Protein AF-A0A162GD50-F1 (afdb_monomer_lite)

Secondary structure (DSSP, 8-state):
--------------------TTHHHHHHHHHHHHHHHH-TT-EEEEEEE-----TTSEEEEEEEEEETTEEEEEEEEEETTT--B---EE-

pLDDT: mean 76.13, std 15.55, range [39.69, 90.25]

Organism: Bdellovibrio bacteriovorus (NCBI:txid959)

Sequence (91 aa):
MKWIIASTLLLSPLFSFAQNKCEAEAVGYAREYMDENYGSNSSPSNIYGSGVVDAKGVISYGIEFVLAGGESIVVVPMMFSDCDLLDIQGY

Radius of gyration: 18.7 Å; chains: 1; bounding box: 31×64×34 Å

Structure (mmCIF, N/CA/C/O backbone):
data_AF-A0A162GD50-F1
#
_entry.id   AF-A0A162GD50-F1
#
loop_
_atom_site.group_PDB
_atom_site.id
_atom_site.type_symbol
_atom_site.label_atom_id
_atom_site.label_alt_id
_atom_site.label_comp_id
_atom_site.label_asym_id
_atom_site.label_entity_id
_atom_site.label_seq_id
_atom_site.pdbx_PDB_ins_code
_atom_site.Cartn_x
_atom_site.Cartn_y
_atom_site.Cartn_z
_atom_site.occupancy
_atom_site.B_iso_or_equiv
_atom_site.auth_seq_id
_atom_site.auth_comp_id
_atom_site.auth_asym_id
_atom_site.auth_atom_id
_atom_site.pdbx_PDB_model_num
ATOM 1 N N . MET A 1 1 ? 12.338 55.792 14.366 1.00 45.16 1 MET A N 1
ATOM 2 C CA . MET A 1 1 ? 11.620 54.554 14.737 1.00 45.16 1 MET A CA 1
ATOM 3 C C . MET A 1 1 ? 11.075 53.937 13.456 1.00 45.16 1 MET A C 1
ATOM 5 O O . MET A 1 1 ? 10.220 54.551 12.835 1.00 45.16 1 MET A O 1
ATOM 9 N N . LYS A 1 2 ? 11.632 52.814 12.992 1.00 39.69 2 LYS A N 1
ATOM 10 C CA . LYS A 1 2 ? 11.139 52.081 11.815 1.00 39.69 2 LYS A CA 1
ATOM 11 C C . LYS A 1 2 ? 10.732 50.691 12.291 1.00 39.69 2 LYS A C 1
ATOM 13 O O . LYS A 1 2 ? 11.597 49.888 12.616 1.00 39.69 2 LYS A O 1
ATOM 18 N N . TRP A 1 3 ? 9.429 50.456 12.389 1.00 40.91 3 TRP A N 1
ATOM 19 C CA . TRP A 1 3 ? 8.869 49.136 12.649 1.00 40.91 3 TRP A CA 1
ATOM 20 C C . TRP A 1 3 ? 8.824 48.391 11.317 1.00 40.91 3 TRP A C 1
ATOM 22 O O . TRP A 1 3 ? 8.064 48.756 10.424 1.00 40.91 3 TRP A O 1
ATOM 32 N N . ILE A 1 4 ? 9.696 47.399 11.159 1.00 56.16 4 ILE A N 1
ATOM 33 C CA . ILE A 1 4 ? 9.633 46.452 10.047 1.00 56.16 4 ILE A CA 1
ATOM 34 C C . ILE A 1 4 ? 8.621 45.391 10.470 1.00 56.16 4 ILE A C 1
ATOM 36 O O . ILE A 1 4 ? 8.906 44.571 11.339 1.00 56.16 4 ILE A O 1
ATOM 40 N N . ILE A 1 5 ? 7.420 45.441 9.898 1.00 60.22 5 ILE A N 1
ATOM 41 C CA . ILE A 1 5 ? 6.436 44.369 10.044 1.00 60.22 5 ILE A CA 1
ATOM 42 C C . ILE A 1 5 ? 6.895 43.239 9.124 1.00 60.22 5 ILE A C 1
ATOM 44 O O . ILE A 1 5 ? 6.701 43.287 7.910 1.00 60.22 5 ILE A O 1
ATOM 48 N N . ALA A 1 6 ? 7.550 42.239 9.709 1.00 54.38 6 ALA A N 1
ATOM 49 C CA . ALA A 1 6 ? 7.760 40.952 9.071 1.00 54.38 6 ALA A CA 1
ATOM 50 C C . ALA A 1 6 ? 6.386 40.295 8.875 1.00 54.38 6 ALA A C 1
ATOM 52 O O . ALA A 1 6 ? 5.800 39.774 9.819 1.00 54.38 6 ALA A O 1
ATOM 53 N N . SER A 1 7 ? 5.848 40.365 7.657 1.00 51.16 7 SER A N 1
ATOM 54 C CA . SER A 1 7 ? 4.691 39.556 7.272 1.00 51.16 7 SER A CA 1
ATOM 55 C C . SER A 1 7 ? 5.187 38.160 6.927 1.00 51.16 7 SER A C 1
ATOM 57 O O . SER A 1 7 ? 5.489 37.843 5.779 1.00 51.16 7 SER A O 1
ATOM 59 N N . THR A 1 8 ? 5.314 37.332 7.958 1.00 56.97 8 THR A N 1
ATOM 60 C CA . THR A 1 8 ? 5.251 35.881 7.840 1.00 56.97 8 THR A CA 1
ATOM 61 C C . THR A 1 8 ? 3.908 35.520 7.214 1.00 56.97 8 THR A C 1
ATOM 63 O O . THR A 1 8 ? 2.886 35.464 7.895 1.00 56.97 8 THR A O 1
ATOM 66 N N . LEU A 1 9 ? 3.905 35.256 5.907 1.00 53.19 9 LEU A N 1
ATOM 67 C CA . LEU A 1 9 ? 2.849 34.476 5.263 1.00 53.19 9 LEU A CA 1
ATOM 68 C C . LEU A 1 9 ? 3.008 33.017 5.711 1.00 53.19 9 LEU A C 1
ATOM 70 O O . LEU A 1 9 ? 3.515 32.155 5.002 1.00 53.19 9 LEU A O 1
ATOM 74 N N . LEU A 1 10 ? 2.635 32.793 6.968 1.00 58.91 10 LEU A N 1
ATOM 75 C CA . LEU A 1 10 ? 2.190 31.515 7.484 1.00 58.91 10 LEU A CA 1
ATOM 76 C C . LEU A 1 10 ? 0.848 31.180 6.830 1.00 58.91 10 LEU A C 1
ATOM 78 O O . LEU A 1 10 ? 0.025 32.070 6.625 1.00 58.91 10 LEU A O 1
ATOM 82 N N . LEU A 1 11 ? 0.637 29.877 6.641 1.00 54.75 11 LEU A N 1
ATOM 83 C CA . LEU A 1 11 ? -0.631 29.208 6.346 1.00 54.75 11 LEU A CA 1
ATOM 84 C C . LEU A 1 11 ? -0.970 29.067 4.858 1.00 54.75 11 LEU A C 1
ATOM 86 O O . LEU A 1 11 ? -1.880 29.700 4.334 1.00 54.75 11 LEU A O 1
ATOM 90 N N . SER A 1 12 ? -0.370 28.051 4.242 1.00 44.22 12 SER A N 1
ATOM 91 C CA . SER A 1 12 ? -1.090 27.215 3.279 1.00 44.22 12 SER A CA 1
ATOM 92 C C . SER A 1 12 ? -1.526 25.895 3.937 1.00 44.22 12 SER A C 1
ATOM 94 O O . SER A 1 12 ? -0.806 24.905 3.822 1.00 44.22 12 SER A O 1
ATOM 96 N N . PRO A 1 13 ? -2.690 25.831 4.614 1.00 50.69 13 PRO A N 1
ATOM 97 C CA . PRO A 1 13 ? -3.363 24.586 4.945 1.00 50.69 13 PRO A CA 1
ATOM 98 C C . PRO A 1 13 ? -4.497 24.388 3.932 1.00 50.69 13 PRO A C 1
ATOM 100 O O . PRO A 1 13 ? -5.664 24.517 4.281 1.00 50.69 13 PRO A O 1
ATOM 103 N N . LEU A 1 14 ? -4.186 24.206 2.646 1.00 48.03 14 LEU A N 1
ATOM 104 C CA . LEU A 1 14 ? -5.232 24.184 1.609 1.00 48.03 14 LEU A CA 1
ATOM 105 C C . LEU A 1 14 ? -5.100 23.052 0.595 1.00 48.03 14 LEU A C 1
ATOM 107 O O . LEU A 1 14 ? -5.615 23.181 -0.500 1.00 48.03 14 LEU A O 1
ATOM 111 N N . PHE A 1 15 ? -4.487 21.930 0.972 1.00 43.03 15 PHE A N 1
ATOM 112 C CA . PHE A 1 15 ? -4.758 20.634 0.336 1.00 43.03 15 PHE A CA 1
ATOM 113 C C . PHE A 1 15 ? -4.620 19.503 1.361 1.00 43.03 15 PHE A C 1
ATOM 115 O O . PHE A 1 15 ? -3.932 18.515 1.143 1.00 43.03 15 PHE A O 1
ATOM 122 N N . SER A 1 16 ? -5.290 19.647 2.507 1.00 40.59 16 SER A N 1
ATOM 123 C CA . SER A 1 16 ? -5.662 18.482 3.311 1.00 40.59 16 SER A CA 1
ATOM 124 C C . SER A 1 16 ? -6.939 17.911 2.697 1.00 40.59 16 SER A C 1
ATOM 126 O O . SER A 1 16 ? -8.042 18.130 3.196 1.00 40.59 16 SER A O 1
ATOM 128 N N . PHE A 1 17 ? -6.801 17.192 1.579 1.00 44.88 17 PHE A N 1
ATOM 129 C CA . PHE A 1 17 ? -7.724 16.081 1.367 1.00 44.88 17 PHE A CA 1
ATOM 130 C C . PHE A 1 17 ? -7.573 15.189 2.597 1.00 44.88 17 PHE A C 1
ATOM 132 O O . PHE A 1 17 ? -6.469 15.076 3.131 1.00 44.88 17 PHE A O 1
ATOM 139 N N . ALA A 1 18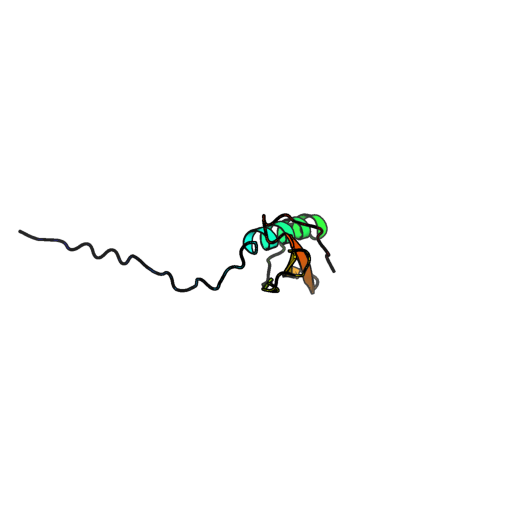 ? -8.670 14.660 3.123 1.00 43.53 18 ALA A N 1
ATOM 140 C CA . ALA A 1 18 ? -8.627 13.746 4.249 1.00 43.53 18 ALA A CA 1
ATOM 141 C C . ALA A 1 18 ? -7.754 12.538 3.865 1.00 43.53 18 ALA A C 1
ATOM 143 O O . ALA A 1 18 ? -8.266 11.587 3.287 1.00 43.53 18 ALA A O 1
ATOM 144 N N . GLN A 1 19 ? -6.443 12.604 4.130 1.00 53.38 19 GLN A N 1
ATOM 145 C CA . GLN A 1 19 ? -5.566 11.446 4.068 1.00 53.38 19 GLN A CA 1
ATOM 146 C C . GLN A 1 19 ? -6.160 10.487 5.080 1.00 53.38 19 GLN A C 1
ATOM 148 O O . GLN A 1 19 ? -6.208 10.783 6.280 1.00 53.38 19 GLN A O 1
ATOM 153 N N . ASN A 1 20 ? -6.754 9.408 4.577 1.00 68.38 20 ASN A N 1
ATOM 154 C CA . ASN A 1 20 ? -7.363 8.422 5.448 1.00 68.38 20 ASN A CA 1
ATOM 155 C C . ASN A 1 20 ? -6.272 7.950 6.415 1.00 68.38 20 ASN A C 1
ATOM 157 O O . ASN A 1 20 ? -5.128 7.791 6.005 1.00 68.38 20 ASN A O 1
ATOM 161 N N . LYS A 1 21 ? -6.620 7.756 7.689 1.00 76.81 21 LYS A N 1
ATOM 162 C CA . LYS A 1 21 ? -5.691 7.563 8.818 1.00 76.81 21 LYS A CA 1
ATOM 163 C C . LYS A 1 21 ? -4.461 6.677 8.538 1.00 76.81 21 LYS A C 1
ATOM 165 O O . LYS A 1 21 ? -3.419 6.959 9.108 1.00 76.81 21 LYS A O 1
ATOM 170 N N . CYS A 1 22 ? -4.604 5.650 7.700 1.00 86.88 22 CYS A N 1
ATOM 171 C CA . CYS A 1 22 ? -3.581 4.648 7.395 1.00 86.88 22 CYS A CA 1
ATOM 172 C C . CYS A 1 22 ? -3.052 4.704 5.949 1.00 86.88 22 CYS A C 1
ATOM 174 O O . CYS A 1 22 ? -2.454 3.751 5.464 1.00 86.88 22 CYS A O 1
ATOM 176 N N . GLU A 1 23 ? -3.349 5.770 5.202 1.00 86.12 23 GLU A N 1
ATOM 177 C CA . GLU A 1 23 ? -3.065 5.854 3.765 1.00 86.12 23 GLU A CA 1
ATOM 178 C C . GLU A 1 23 ? -1.563 5.887 3.477 1.00 86.12 23 GLU A C 1
ATOM 180 O O . GLU A 1 23 ? -1.101 5.230 2.547 1.00 86.12 23 GLU A 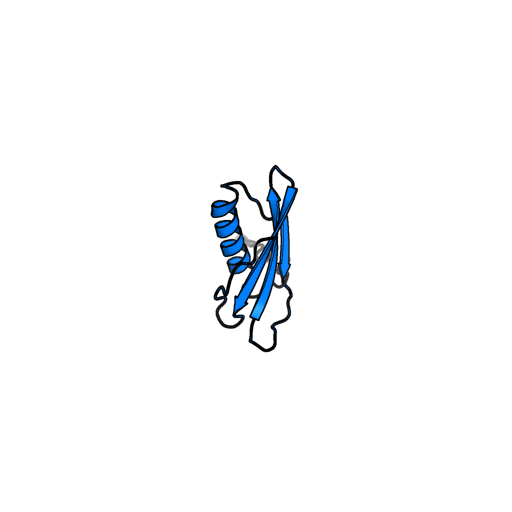O 1
ATOM 185 N N . ALA A 1 24 ? -0.795 6.621 4.285 1.00 86.56 24 ALA A N 1
ATOM 186 C CA . ALA A 1 24 ? 0.652 6.717 4.120 1.00 86.56 24 ALA A CA 1
ATOM 187 C C . ALA A 1 24 ? 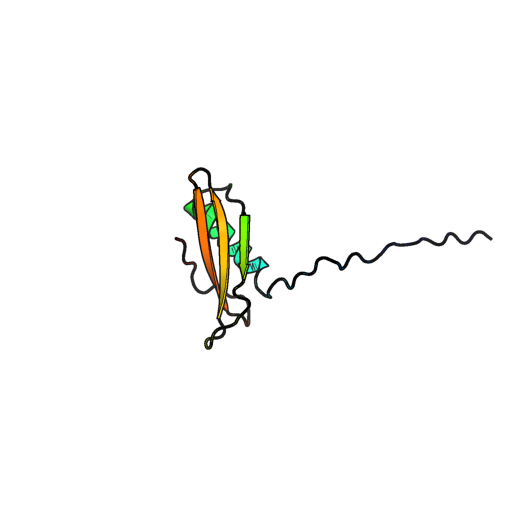1.329 5.358 4.353 1.00 86.56 24 ALA A C 1
ATOM 189 O O . ALA A 1 24 ? 2.203 4.958 3.585 1.00 86.56 24 ALA A O 1
ATOM 190 N N . GLU A 1 25 ? 0.882 4.634 5.376 1.00 89.75 25 GLU A N 1
ATOM 191 C CA . GLU A 1 25 ? 1.321 3.283 5.700 1.00 89.75 25 GLU A CA 1
ATOM 192 C C . GLU A 1 25 ? 0.929 2.298 4.591 1.00 89.75 25 GLU A C 1
ATOM 194 O O . GLU A 1 25 ? 1.778 1.538 4.129 1.00 89.75 25 GLU A O 1
ATOM 199 N N . ALA A 1 26 ? -0.309 2.362 4.086 1.00 89.12 26 ALA A N 1
ATOM 200 C CA . ALA A 1 26 ? -0.759 1.538 2.962 1.00 89.12 26 ALA A CA 1
ATOM 201 C C . ALA A 1 26 ? 0.120 1.718 1.717 1.00 89.12 26 ALA A C 1
ATOM 203 O O . ALA A 1 26 ? 0.509 0.739 1.082 1.00 89.12 26 ALA A O 1
ATOM 204 N N . VAL A 1 27 ? 0.461 2.965 1.379 1.00 88.94 27 VAL A N 1
ATOM 205 C CA . VAL A 1 27 ? 1.360 3.275 0.257 1.00 88.94 27 VAL A CA 1
ATOM 206 C C . VAL A 1 27 ? 2.768 2.740 0.514 1.00 88.94 27 VAL A C 1
ATOM 208 O O . VAL A 1 27 ? 3.393 2.221 -0.410 1.00 88.94 27 VAL A O 1
ATOM 211 N N . GLY A 1 28 ? 3.260 2.842 1.752 1.00 89.25 28 GLY A N 1
ATOM 212 C CA . GLY A 1 28 ? 4.547 2.281 2.165 1.00 89.25 28 GLY A CA 1
ATOM 213 C C . GLY A 1 28 ? 4.606 0.771 1.943 1.00 89.25 28 GLY A C 1
ATOM 214 O O . GLY A 1 28 ? 5.464 0.300 1.199 1.00 89.25 28 GLY A O 1
ATOM 215 N N . TYR A 1 29 ? 3.636 0.036 2.490 1.00 90.25 29 TYR A N 1
ATOM 216 C CA . TYR A 1 29 ? 3.539 -1.416 2.330 1.00 90.25 29 TYR A CA 1
ATOM 217 C C . TYR A 1 29 ? 3.387 -1.843 0.871 1.00 90.25 29 TYR A C 1
ATOM 219 O O . TYR A 1 29 ? 4.040 -2.784 0.424 1.00 90.25 29 TYR A O 1
ATOM 227 N N . ALA A 1 30 ? 2.558 -1.136 0.100 1.00 89.56 30 ALA A N 1
ATOM 228 C CA . ALA A 1 30 ? 2.392 -1.432 -1.315 1.00 89.56 30 ALA A CA 1
ATOM 229 C C . ALA A 1 30 ? 3.697 -1.230 -2.090 1.00 89.56 30 ALA A C 1
ATOM 231 O O . ALA A 1 30 ? 4.044 -2.045 -2.936 1.00 89.56 30 ALA A O 1
ATOM 232 N N . ARG A 1 31 ? 4.447 -0.168 -1.784 1.00 87.50 31 ARG A N 1
ATOM 233 C CA . ARG A 1 31 ? 5.738 0.091 -2.419 1.00 87.50 31 ARG A CA 1
ATOM 234 C C . ARG A 1 31 ? 6.769 -0.979 -2.073 1.00 87.50 31 ARG A C 1
ATOM 236 O O . ARG A 1 31 ? 7.448 -1.442 -2.9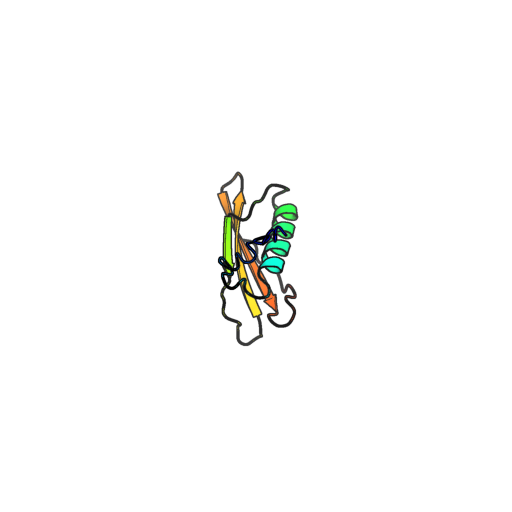79 1.00 87.50 31 ARG A O 1
ATOM 243 N N . GLU A 1 32 ? 6.868 -1.379 -0.808 1.00 89.06 32 GLU A N 1
ATOM 244 C CA . GLU A 1 32 ? 7.759 -2.469 -0.386 1.00 89.06 32 GLU A CA 1
ATOM 245 C C . GLU A 1 32 ? 7.428 -3.762 -1.138 1.00 89.06 32 GLU A C 1
ATOM 247 O O . GLU A 1 32 ? 8.307 -4.353 -1.763 1.00 89.06 32 GLU A O 1
ATOM 252 N N . TYR A 1 33 ? 6.144 -4.129 -1.198 1.00 88.25 33 TYR A N 1
ATOM 253 C CA . TYR A 1 33 ? 5.683 -5.283 -1.968 1.00 88.25 33 TYR A CA 1
ATOM 254 C C . TYR A 1 33 ? 6.056 -5.184 -3.454 1.00 88.25 33 TYR A C 1
ATOM 256 O O . TYR A 1 33 ? 6.517 -6.158 -4.053 1.00 88.25 33 TYR A O 1
ATOM 264 N N . MET A 1 34 ? 5.874 -4.016 -4.072 1.00 86.25 34 MET A N 1
ATOM 265 C CA . MET A 1 34 ? 6.193 -3.830 -5.485 1.00 86.25 34 MET A CA 1
ATOM 266 C C . MET A 1 34 ? 7.697 -3.849 -5.756 1.00 86.25 34 MET A C 1
ATOM 268 O O . MET A 1 34 ? 8.126 -4.446 -6.743 1.00 86.25 34 MET A O 1
ATOM 272 N N . ASP A 1 35 ? 8.502 -3.248 -4.882 1.00 86.50 35 ASP A N 1
ATOM 273 C CA . ASP A 1 35 ? 9.959 -3.261 -4.993 1.00 86.50 35 ASP A CA 1
ATOM 274 C C . ASP A 1 35 ? 10.511 -4.694 -4.829 1.00 86.50 35 ASP A C 1
ATOM 276 O O . ASP A 1 35 ? 11.430 -5.076 -5.558 1.00 86.50 35 ASP A O 1
ATOM 280 N N . GLU A 1 36 ? 9.914 -5.513 -3.953 1.00 86.88 36 GLU A N 1
ATOM 281 C CA . GLU A 1 36 ? 10.267 -6.928 -3.761 1.00 86.88 36 GLU A CA 1
ATOM 282 C C . GLU A 1 36 ? 9.881 -7.825 -4.950 1.00 86.88 36 GLU A C 1
ATOM 284 O O . GLU A 1 36 ? 10.657 -8.703 -5.333 1.00 86.88 36 GLU A O 1
ATOM 289 N N . ASN A 1 37 ? 8.702 -7.617 -5.547 1.00 85.25 37 ASN A N 1
ATOM 290 C CA . ASN A 1 37 ? 8.152 -8.524 -6.565 1.00 85.25 37 ASN A CA 1
ATOM 291 C C . ASN A 1 37 ? 8.421 -8.08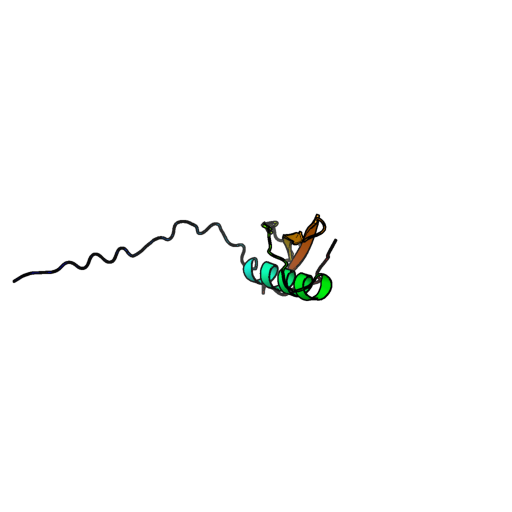4 -8.013 1.00 85.25 37 ASN A C 1
ATOM 293 O O . ASN A 1 37 ? 8.526 -8.928 -8.905 1.00 85.25 37 ASN A O 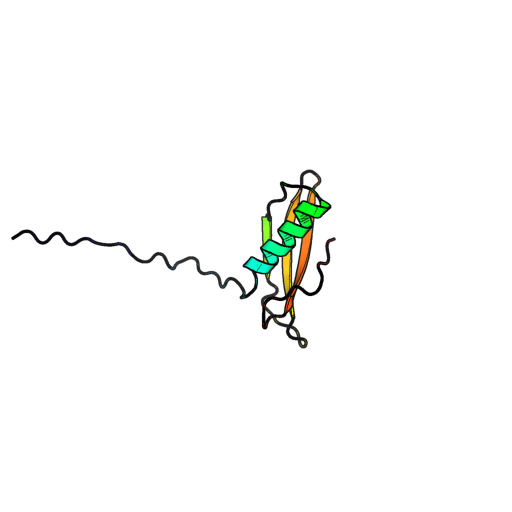1
ATOM 297 N N . TYR A 1 38 ? 8.540 -6.779 -8.263 1.00 81.50 38 TYR A N 1
ATOM 298 C CA . TYR A 1 38 ? 8.638 -6.197 -9.609 1.00 81.50 38 TYR A CA 1
ATOM 299 C C . TYR A 1 38 ? 9.892 -5.334 -9.816 1.00 81.50 38 TYR A C 1
ATOM 301 O O . TYR A 1 38 ? 10.190 -4.947 -10.949 1.00 81.50 38 TYR A O 1
ATOM 309 N N . GLY A 1 39 ? 10.667 -5.090 -8.755 1.00 74.19 39 GLY A N 1
ATOM 310 C CA . GLY A 1 39 ? 11.928 -4.359 -8.793 1.00 74.19 39 GLY A CA 1
ATOM 311 C C . GLY A 1 39 ? 11.794 -2.861 -8.514 1.00 74.19 39 GLY A C 1
ATOM 312 O O . GLY A 1 39 ? 10.735 -2.246 -8.643 1.00 74.19 39 GLY A O 1
ATOM 313 N N . SER A 1 40 ? 12.923 -2.260 -8.145 1.00 67.12 40 SER A N 1
ATOM 314 C CA . SER A 1 40 ? 13.039 -0.871 -7.706 1.00 67.12 40 SER A CA 1
ATOM 315 C C . SER A 1 40 ? 12.882 0.113 -8.863 1.00 67.12 40 SER A C 1
ATOM 317 O O . SER A 1 40 ? 13.867 0.504 -9.476 1.00 67.12 40 SER A O 1
ATOM 319 N N . ASN A 1 41 ? 11.637 0.473 -9.190 1.00 68.12 41 ASN A N 1
ATOM 320 C CA . ASN A 1 41 ? 11.230 1.647 -9.993 1.00 68.12 41 ASN A CA 1
ATOM 321 C C . ASN A 1 41 ? 9.698 1.811 -10.073 1.00 68.12 41 ASN A C 1
ATOM 323 O O . ASN A 1 41 ? 9.197 2.598 -10.880 1.00 68.12 41 ASN A O 1
ATOM 327 N N . SER A 1 42 ? 8.935 1.076 -9.261 1.00 70.56 42 SER A N 1
ATOM 328 C CA . SER A 1 42 ? 7.483 1.202 -9.246 1.00 70.56 42 SER A CA 1
ATOM 329 C C . SER A 1 42 ? 7.095 2.529 -8.578 1.00 70.56 42 SER A C 1
ATOM 331 O O . SER A 1 42 ? 7.476 2.826 -7.446 1.00 70.56 42 SER A O 1
ATOM 333 N N . SER A 1 43 ? 6.394 3.389 -9.317 1.00 75.94 43 SER A N 1
ATOM 334 C CA . SER A 1 43 ? 5.824 4.619 -8.761 1.00 75.94 43 SER A CA 1
ATOM 335 C C . SER A 1 43 ? 4.314 4.451 -8.675 1.00 75.94 43 SER A C 1
ATOM 337 O O . SER A 1 43 ? 3.707 4.087 -9.688 1.00 75.94 43 SER A O 1
ATOM 339 N N . PRO A 1 44 ? 3.703 4.693 -7.503 1.00 79.81 44 PRO A N 1
ATOM 340 C CA . PRO A 1 44 ? 2.258 4.657 -7.397 1.00 79.81 44 PRO A CA 1
ATOM 341 C C . PRO A 1 44 ? 1.668 5.774 -8.268 1.00 79.81 44 PRO A C 1
ATOM 343 O O . PRO A 1 44 ? 2.091 6.929 -8.170 1.00 79.81 44 PRO A O 1
ATOM 346 N N . SER A 1 45 ? 0.732 5.426 -9.148 1.00 86.19 45 SER A N 1
ATOM 347 C CA . SER A 1 45 ? 0.035 6.366 -10.033 1.00 86.19 45 SER A CA 1
ATOM 348 C C . SER A 1 45 ? -1.259 6.873 -9.413 1.00 86.19 45 SER A C 1
ATOM 350 O O . SER A 1 45 ? -1.529 8.069 -9.491 1.00 86.19 45 SER A O 1
ATOM 352 N N . ASN A 1 46 ? -2.024 5.987 -8.770 1.00 84.88 46 ASN A N 1
ATOM 353 C CA . ASN A 1 46 ? -3.272 6.319 -8.089 1.00 84.88 46 ASN A CA 1
ATOM 354 C C . ASN A 1 46 ? -3.385 5.589 -6.747 1.00 84.88 46 ASN A C 1
ATOM 356 O O . ASN A 1 46 ? -2.874 4.484 -6.569 1.00 84.88 46 ASN A O 1
ATOM 360 N N . ILE A 1 47 ? -4.086 6.216 -5.801 1.00 85.31 47 ILE A N 1
ATOM 361 C CA . ILE A 1 47 ? -4.380 5.660 -4.478 1.00 85.31 47 ILE A CA 1
ATOM 362 C C . ILE A 1 47 ? -5.885 5.778 -4.238 1.00 85.31 47 ILE A C 1
ATOM 364 O O . ILE A 1 47 ? -6.456 6.868 -4.295 1.00 85.31 47 ILE A O 1
ATOM 368 N N . TYR A 1 48 ? -6.520 4.652 -3.939 1.00 83.75 48 TYR A N 1
ATOM 369 C CA . TYR A 1 48 ? -7.946 4.522 -3.681 1.00 83.75 48 TYR A CA 1
ATOM 370 C C . TYR A 1 48 ? -8.153 4.031 -2.253 1.00 83.75 48 TYR A C 1
ATOM 372 O O . TYR A 1 48 ? -8.069 2.838 -1.975 1.00 83.75 48 TYR A O 1
ATOM 380 N N . GLY A 1 49 ? -8.444 4.933 -1.321 1.00 77.88 49 GLY A N 1
ATOM 381 C CA . GLY A 1 49 ? -8.946 4.530 -0.010 1.00 77.88 49 GLY A CA 1
ATOM 382 C C . GLY A 1 49 ? -10.424 4.167 -0.105 1.00 77.88 49 GLY A C 1
ATOM 383 O O . GLY A 1 49 ? -11.218 4.968 -0.593 1.00 77.88 49 GLY A O 1
ATOM 384 N N . SER A 1 50 ? -10.822 3.000 0.407 1.00 73.69 50 SER A N 1
ATOM 385 C CA . SER A 1 50 ? -12.251 2.655 0.526 1.00 73.69 50 SER A CA 1
ATOM 386 C C . SER A 1 50 ? -13.029 3.672 1.373 1.00 73.69 50 SER A C 1
ATOM 388 O O . SER A 1 50 ? -14.235 3.817 1.191 1.00 73.69 50 SER A O 1
ATOM 390 N N . GLY A 1 51 ? -12.355 4.370 2.300 1.00 69.94 51 GLY A N 1
ATOM 391 C CA . GLY A 1 51 ? -12.942 5.384 3.187 1.00 69.94 51 GLY A CA 1
ATOM 392 C C . GLY A 1 51 ? -13.989 4.836 4.166 1.00 69.94 51 GLY A C 1
ATOM 393 O O . GLY A 1 51 ? -14.554 5.591 4.954 1.00 69.94 51 GLY A O 1
ATOM 394 N N . VAL A 1 52 ? -14.250 3.528 4.126 1.00 79.44 52 VAL A N 1
ATOM 395 C CA . VAL A 1 52 ? -15.264 2.830 4.911 1.00 79.44 52 VAL A CA 1
ATOM 396 C C . VAL A 1 52 ? -14.584 1.679 5.629 1.00 79.44 52 VAL A C 1
ATOM 398 O O . VAL A 1 52 ? -13.938 0.837 5.011 1.00 79.44 52 VAL A O 1
ATOM 401 N N . VAL A 1 53 ? -14.744 1.658 6.947 1.00 86.38 53 VAL A N 1
ATOM 402 C CA . VAL A 1 53 ? -14.275 0.567 7.796 1.00 86.38 53 VAL A CA 1
ATOM 403 C C . VAL A 1 53 ? -15.335 -0.531 7.795 1.00 86.38 53 VAL A C 1
ATOM 405 O O . VAL A 1 53 ? -16.521 -0.248 7.981 1.00 86.38 53 VAL A O 1
ATOM 408 N N . ASP A 1 54 ? -14.927 -1.775 7.569 1.00 85.56 54 ASP A N 1
ATOM 409 C CA . ASP A 1 54 ? -15.837 -2.915 7.597 1.00 85.56 54 ASP A CA 1
ATOM 410 C C . ASP A 1 54 ? -16.254 -3.301 9.034 1.00 85.56 54 ASP A C 1
ATOM 412 O O . ASP A 1 54 ? -15.786 -2.749 10.033 1.00 85.56 54 ASP A O 1
ATOM 416 N N . ALA A 1 55 ? -17.142 -4.291 9.161 1.00 88.12 55 ALA A N 1
ATOM 417 C CA . ALA A 1 55 ? -17.621 -4.767 10.463 1.00 88.12 55 ALA A CA 1
ATOM 418 C C . ALA A 1 55 ? -16.523 -5.392 11.351 1.00 88.12 55 ALA A C 1
ATOM 420 O O . ALA A 1 55 ? -16.754 -5.613 12.540 1.00 88.12 55 ALA A O 1
ATOM 421 N N . LYS A 1 56 ? -15.353 -5.703 10.785 1.00 87.75 56 LYS A N 1
ATOM 422 C CA . LYS A 1 56 ? -14.189 -6.256 11.484 1.00 87.75 56 LYS A CA 1
ATOM 423 C C . LYS A 1 56 ? -13.168 -5.178 11.855 1.00 87.75 56 LYS A C 1
ATOM 425 O O . LYS A 1 56 ? -12.162 -5.506 12.475 1.00 87.75 56 LYS A O 1
ATOM 430 N N . GLY A 1 57 ? -13.426 -3.911 11.527 1.00 88.19 57 GLY A N 1
ATOM 431 C CA . GLY A 1 57 ? -12.494 -2.822 11.795 1.00 88.19 57 GLY A CA 1
ATOM 432 C C . GLY A 1 57 ? -11.428 -2.650 10.713 1.00 88.19 57 GLY A C 1
ATOM 433 O O . GLY A 1 57 ? -10.430 -1.982 10.969 1.00 88.19 57 GLY A O 1
ATOM 434 N N . VAL A 1 58 ? -11.615 -3.234 9.527 1.00 88.75 58 VAL A N 1
ATOM 435 C CA . VAL A 1 58 ? -10.642 -3.202 8.431 1.00 88.75 58 VAL A CA 1
ATOM 436 C C . VAL A 1 58 ? -10.981 -2.084 7.455 1.00 88.75 58 VAL A C 1
ATOM 438 O O . VAL A 1 58 ? -12.121 -1.951 7.015 1.00 88.75 58 VAL A O 1
ATOM 441 N N . ILE A 1 59 ? -9.978 -1.297 7.083 1.00 88.25 59 ILE A N 1
ATOM 442 C CA . ILE A 1 59 ? -10.022 -0.360 5.962 1.00 88.25 59 ILE A CA 1
ATOM 443 C C . ILE A 1 59 ? -9.136 -0.908 4.844 1.00 88.25 59 ILE A C 1
ATOM 445 O O . ILE A 1 59 ? -8.048 -1.413 5.098 1.00 88.25 59 ILE A O 1
ATOM 449 N N . SER A 1 60 ? -9.602 -0.850 3.599 1.00 88.25 60 SER A N 1
ATOM 450 C CA . SER A 1 60 ? -8.810 -1.301 2.445 1.00 88.25 60 SER A CA 1
ATOM 451 C C . SER A 1 60 ? -8.403 -0.135 1.560 1.00 88.25 60 SER A C 1
ATOM 453 O O . SER A 1 60 ? -9.208 0.776 1.328 1.00 88.25 60 SER A O 1
ATOM 455 N N . TYR A 1 61 ? -7.178 -0.204 1.047 1.00 88.31 61 TYR A N 1
ATOM 456 C CA . TYR A 1 61 ? -6.632 0.712 0.054 1.00 88.31 61 TYR A CA 1
ATOM 457 C C . TYR A 1 61 ? -6.277 -0.054 -1.218 1.00 88.31 61 TYR A C 1
ATOM 459 O O . TYR A 1 61 ? -5.665 -1.111 -1.138 1.00 88.31 61 TYR A O 1
ATOM 467 N N . GLY A 1 62 ? -6.652 0.458 -2.385 1.00 89.56 62 GLY A N 1
ATOM 468 C CA . GLY A 1 62 ? -6.104 0.023 -3.668 1.00 89.56 62 GLY A CA 1
ATOM 469 C C . GLY A 1 62 ? -5.028 1.005 -4.110 1.00 89.56 62 GLY A C 1
ATOM 470 O O . GLY A 1 62 ? -5.301 2.200 -4.174 1.00 89.56 62 GLY A O 1
ATOM 471 N N . ILE A 1 63 ? -3.818 0.538 -4.395 1.00 89.69 63 ILE A N 1
ATOM 472 C CA . ILE A 1 63 ? -2.721 1.370 -4.889 1.00 89.69 63 ILE A CA 1
ATOM 473 C C . ILE A 1 63 ? -2.328 0.857 -6.268 1.00 89.69 63 ILE A C 1
ATOM 475 O O . ILE A 1 63 ? -1.897 -0.284 -6.420 1.00 89.69 63 ILE A O 1
ATOM 479 N N . GLU A 1 64 ? -2.502 1.706 -7.270 1.00 90.06 64 GLU A N 1
ATOM 480 C CA . GLU A 1 64 ? -2.103 1.435 -8.646 1.00 90.06 64 GLU A CA 1
ATOM 481 C C . GLU A 1 64 ? -0.642 1.808 -8.858 1.00 90.06 64 GLU A C 1
ATOM 483 O O . GLU A 1 64 ? -0.200 2.879 -8.441 1.00 90.06 64 GLU A O 1
ATOM 488 N N . PHE A 1 65 ? 0.090 0.950 -9.561 1.00 87.88 65 PHE A N 1
ATOM 489 C CA . PHE A 1 65 ? 1.462 1.187 -9.983 1.00 87.88 65 PHE A CA 1
ATOM 490 C C . PHE A 1 65 ? 1.576 1.056 -11.494 1.00 87.88 65 PHE A C 1
ATOM 492 O O . PHE A 1 65 ? 1.082 0.097 -12.091 1.00 87.88 65 PHE A O 1
ATOM 499 N N . VAL A 1 66 ? 2.304 1.990 -12.104 1.00 85.38 66 VAL A N 1
ATOM 500 C CA . VAL A 1 66 ? 2.677 1.903 -13.519 1.00 85.38 66 VAL A CA 1
ATOM 501 C C . VAL A 1 66 ? 4.018 1.187 -13.618 1.00 85.38 66 VAL A C 1
ATOM 503 O O . VAL A 1 66 ? 5.043 1.687 -13.153 1.00 85.38 66 VAL A O 1
ATOM 506 N N . LEU A 1 67 ? 4.007 0.011 -14.237 1.00 79.94 67 LEU A N 1
ATOM 507 C CA . LEU A 1 67 ? 5.186 -0.796 -14.524 1.00 79.94 67 LEU A CA 1
ATOM 508 C C . LEU A 1 67 ? 5.531 -0.731 -16.015 1.00 79.94 67 LEU A C 1
ATOM 510 O O . LEU A 1 67 ? 4.705 -0.390 -16.860 1.00 79.94 67 LEU A O 1
ATOM 514 N N . ALA A 1 68 ? 6.751 -1.141 -16.369 1.00 74.94 68 ALA A N 1
ATOM 515 C CA . ALA A 1 68 ? 7.205 -1.178 -17.764 1.00 74.94 68 ALA A CA 1
ATOM 516 C C . ALA A 1 68 ? 6.347 -2.084 -18.679 1.00 74.94 68 ALA A C 1
ATOM 518 O O . ALA A 1 68 ? 6.387 -1.928 -19.898 1.00 74.94 68 ALA A O 1
ATOM 519 N N . GLY A 1 69 ? 5.589 -3.026 -18.102 1.00 74.69 69 GLY A N 1
ATOM 520 C CA . GLY A 1 69 ? 4.711 -3.959 -18.814 1.00 74.69 69 GLY A CA 1
ATOM 521 C C . GLY A 1 69 ? 3.210 -3.663 -18.712 1.00 74.69 69 GLY A C 1
ATOM 522 O O . GLY A 1 69 ? 2.432 -4.413 -19.295 1.00 74.69 69 GLY A O 1
ATOM 523 N N . GLY A 1 70 ? 2.795 -2.615 -17.991 1.00 79.88 70 GLY A N 1
ATOM 524 C CA . GLY A 1 70 ? 1.382 -2.302 -17.755 1.00 79.88 70 GLY A CA 1
ATOM 525 C C . GLY A 1 70 ? 1.098 -1.791 -16.342 1.00 79.88 70 GLY A C 1
ATOM 526 O O . GLY A 1 70 ? 2.016 -1.511 -15.574 1.00 79.88 70 GLY A O 1
ATOM 527 N N . GLU A 1 71 ? -0.183 -1.665 -16.011 1.00 81.62 71 GLU A N 1
ATOM 528 C CA . GLU A 1 71 ? -0.656 -1.268 -14.681 1.00 81.62 71 GLU A CA 1
ATOM 529 C C . GLU A 1 71 ? -0.864 -2.506 -13.797 1.00 81.62 71 GLU A C 1
ATOM 531 O O . GLU A 1 71 ? -1.324 -3.544 -14.276 1.00 81.62 71 GLU A O 1
ATOM 536 N N . SER A 1 72 ? -0.532 -2.398 -12.511 1.00 84.00 72 SER A N 1
ATOM 537 C CA . SER A 1 72 ? -0.872 -3.392 -11.483 1.00 84.00 72 SER A CA 1
ATOM 538 C C . SER A 1 72 ? -1.530 -2.694 -10.300 1.00 84.00 72 SER A C 1
ATOM 540 O O . SER A 1 72 ? -1.228 -1.533 -10.011 1.00 84.00 72 SER A O 1
ATOM 542 N N . ILE A 1 73 ? -2.448 -3.396 -9.635 1.00 86.00 73 ILE A N 1
ATOM 543 C CA . ILE A 1 73 ? -3.189 -2.879 -8.486 1.00 86.00 73 ILE A CA 1
ATOM 544 C C . ILE A 1 73 ? -2.868 -3.743 -7.278 1.00 86.00 73 ILE A C 1
ATOM 546 O O . ILE A 1 73 ? -3.123 -4.947 -7.264 1.00 86.00 73 ILE A O 1
ATOM 550 N N . VAL A 1 74 ? -2.355 -3.103 -6.235 1.00 88.12 74 VAL A N 1
ATOM 551 C CA . VAL A 1 74 ? -2.095 -3.736 -4.948 1.00 88.12 74 VAL A CA 1
ATOM 552 C C . VAL A 1 74 ? -3.211 -3.364 -3.989 1.00 88.12 74 VAL A C 1
ATOM 554 O O . VAL A 1 74 ? -3.444 -2.182 -3.729 1.00 88.12 74 VAL A O 1
ATOM 557 N N . VAL A 1 75 ? -3.903 -4.366 -3.450 1.00 88.88 75 VAL A N 1
ATOM 558 C CA . VAL A 1 75 ? -4.895 -4.151 -2.396 1.00 88.88 75 VAL A CA 1
ATOM 559 C C . VAL A 1 75 ? -4.233 -4.359 -1.041 1.00 88.88 75 VAL A C 1
ATOM 561 O O . VAL A 1 75 ? -3.692 -5.426 -0.751 1.00 88.88 75 VAL A O 1
ATOM 564 N N . VAL A 1 76 ? -4.308 -3.329 -0.204 1.00 89.06 76 VAL A N 1
ATOM 565 C CA . VAL A 1 76 ? -3.711 -3.266 1.128 1.00 89.06 76 VAL A CA 1
ATOM 566 C C . VAL A 1 76 ? -4.825 -3.136 2.173 1.00 89.06 76 VAL A C 1
ATOM 568 O O . VAL A 1 76 ? -5.299 -2.027 2.447 1.00 89.06 76 VAL A O 1
ATOM 571 N N . PRO A 1 77 ? -5.312 -4.260 2.727 1.00 88.56 77 PRO A N 1
ATOM 572 C CA . PRO A 1 77 ? -6.228 -4.273 3.857 1.00 88.56 77 PRO A CA 1
ATOM 573 C C . PRO A 1 77 ? -5.469 -4.034 5.165 1.00 88.56 77 PRO A C 1
ATOM 575 O O . PRO A 1 77 ? -4.452 -4.670 5.450 1.00 88.56 77 PRO A O 1
ATOM 578 N N . MET A 1 78 ? -5.993 -3.123 5.977 1.00 88.62 78 MET A N 1
ATOM 579 C CA . MET A 1 78 ? -5.359 -2.662 7.206 1.00 88.62 78 MET A CA 1
ATOM 580 C C . MET A 1 78 ? -6.360 -2.550 8.347 1.00 88.62 78 MET A C 1
ATOM 582 O O . MET A 1 78 ? -7.518 -2.183 8.141 1.00 88.62 78 MET A O 1
ATOM 586 N N . MET A 1 79 ? -5.905 -2.794 9.569 1.00 89.50 79 MET A N 1
ATOM 587 C CA . MET A 1 79 ? -6.683 -2.517 10.771 1.00 89.50 79 MET A CA 1
ATOM 588 C C . MET A 1 79 ? -6.808 -1.002 10.979 1.00 89.50 79 MET A C 1
ATOM 590 O O . MET A 1 79 ? -5.823 -0.278 11.078 1.00 89.50 79 MET A O 1
ATOM 594 N N . PHE A 1 80 ? -8.032 -0.481 11.064 1.00 84.62 80 PHE A N 1
ATOM 595 C CA . PHE A 1 80 ? -8.271 0.961 11.206 1.00 84.62 80 PHE A CA 1
ATOM 596 C C . PHE A 1 80 ? -7.815 1.518 12.571 1.00 84.62 80 PHE A C 1
ATOM 598 O O . PHE A 1 80 ? -7.585 2.724 12.717 1.00 84.62 80 PHE A O 1
ATOM 605 N N . SER A 1 81 ? -7.704 0.672 13.601 1.00 85.81 81 SER A N 1
ATOM 606 C CA . SER A 1 81 ? -7.307 1.064 14.962 1.00 85.81 81 SER A CA 1
ATOM 607 C C . SER A 1 81 ? -5.861 1.543 15.053 1.00 85.81 81 SER A C 1
ATOM 609 O O . SER A 1 81 ? -5.604 2.567 15.691 1.00 85.81 81 SER A O 1
ATOM 611 N N . ASP A 1 82 ? -4.953 0.851 14.383 1.00 87.56 82 ASP A N 1
ATOM 612 C CA . ASP A 1 82 ? -3.495 0.914 14.557 1.00 87.56 82 ASP A CA 1
ATOM 613 C C . ASP A 1 82 ? -2.737 0.965 13.225 1.00 87.56 82 ASP A C 1
ATOM 615 O O . ASP A 1 82 ? -1.536 1.209 13.237 1.00 87.56 82 ASP A O 1
ATOM 619 N N . CYS A 1 83 ? -3.435 0.842 12.094 1.00 86.25 83 CYS A N 1
ATOM 620 C CA . CYS A 1 83 ? -2.836 0.770 10.767 1.00 86.25 83 CYS A CA 1
ATOM 621 C C . CYS A 1 83 ? -1.932 -0.459 10.591 1.00 86.25 83 CYS A C 1
ATOM 623 O O . CYS A 1 83 ? -0.998 -0.432 9.793 1.00 86.25 83 CYS A O 1
ATOM 625 N N . ASP A 1 84 ? -2.245 -1.556 11.286 1.00 88.75 84 ASP A N 1
ATOM 626 C CA . ASP A 1 84 ? -1.547 -2.820 11.086 1.00 88.75 84 ASP A CA 1
ATOM 627 C C . ASP A 1 84 ? -1.973 -3.465 9.763 1.00 88.75 84 ASP A C 1
ATOM 629 O O . ASP A 1 84 ? -3.164 -3.628 9.468 1.00 88.75 84 ASP A O 1
ATOM 633 N N . LEU A 1 85 ? -0.979 -3.845 8.960 1.00 86.44 85 LEU A N 1
ATOM 634 C CA . LEU A 1 85 ? -1.176 -4.598 7.729 1.00 86.44 85 LEU A CA 1
ATOM 635 C C . LEU A 1 85 ? -1.720 -5.996 8.043 1.00 86.44 85 LEU A C 1
ATOM 637 O O . LEU A 1 85 ? -1.151 -6.714 8.864 1.00 86.44 85 LEU A O 1
ATOM 641 N N . LEU A 1 86 ? -2.791 -6.402 7.357 1.00 85.62 86 LEU A N 1
ATOM 642 C CA . LEU A 1 86 ? -3.336 -7.752 7.498 1.00 85.62 86 LEU A CA 1
ATOM 643 C C . LEU A 1 86 ? -2.681 -8.738 6.531 1.00 85.62 86 LEU A C 1
ATOM 645 O O . LEU A 1 86 ? -2.056 -9.698 6.969 1.00 85.62 86 LEU A O 1
ATOM 649 N N . ASP A 1 87 ? -2.855 -8.515 5.230 1.00 83.75 87 ASP A N 1
ATOM 650 C CA . ASP A 1 87 ? -2.287 -9.353 4.173 1.00 83.75 87 ASP A CA 1
ATOM 651 C C . ASP A 1 87 ? -2.404 -8.640 2.822 1.00 83.75 87 ASP A C 1
ATOM 653 O O . ASP A 1 87 ? -3.492 -8.192 2.460 1.00 83.75 87 ASP A O 1
ATOM 657 N N . ILE A 1 88 ? -1.310 -8.518 2.073 1.00 78.19 88 ILE A N 1
ATOM 658 C CA . ILE A 1 88 ? -1.330 -7.841 0.769 1.00 78.19 88 ILE A CA 1
ATOM 659 C C . ILE A 1 88 ? -1.877 -8.800 -0.283 1.00 78.19 88 ILE A C 1
ATOM 661 O O . ILE A 1 88 ? -1.343 -9.888 -0.482 1.00 78.19 88 ILE A O 1
ATOM 665 N N . GLN A 1 89 ? -2.899 -8.364 -1.019 1.00 71.50 89 GLN A N 1
ATOM 666 C CA . GLN A 1 89 ? -3.380 -9.092 -2.191 1.00 71.50 89 GLN A CA 1
ATOM 667 C C . GLN A 1 89 ? -2.935 -8.355 -3.454 1.00 71.50 89 GLN A C 1
ATOM 669 O O . GLN A 1 89 ? -3.545 -7.362 -3.856 1.00 71.50 89 GLN A O 1
ATOM 674 N N . GLY A 1 90 ? -1.829 -8.814 -4.045 1.00 59.75 90 GLY A N 1
ATOM 675 C CA . GLY A 1 90 ? -1.362 -8.347 -5.349 1.00 59.75 90 GLY A CA 1
ATOM 676 C C . GLY A 1 90 ? -2.041 -9.122 -6.478 1.00 59.75 90 GLY A C 1
ATOM 677 O O . GLY A 1 90 ? -2.059 -10.354 -6.440 1.00 59.75 90 GLY A O 1
ATOM 678 N N . TYR A 1 91 ? -2.581 -8.404 -7.466 1.00 53.84 91 TYR A N 1
ATOM 679 C CA . TYR A 1 91 ? -3.171 -8.964 -8.687 1.00 53.84 91 TYR A CA 1
ATOM 680 C C . TYR A 1 91 ? -2.437 -8.476 -9.942 1.00 53.84 91 TYR A C 1
ATOM 682 O O . TYR A 1 91 ? -1.961 -7.312 -9.964 1.00 53.84 91 TYR A O 1
#

Foldseek 3Di:
DDDDPPPPPDDPPDPCPPCQPQNVVQVVVVQVVCCVPPNPDWDFPDKDWPSDQDPVQKTKMWTWTQDPVGIWIKIFIARSVPRHTDDIDTD